Protein AF-A0A941FQX6-F1 (afdb_monomer)

pLDDT: mean 87.79, std 8.56, range [60.59, 97.75]

Mean predicted aligned error: 6.41 Å

Structure (mmCIF, N/CA/C/O backbone):
data_AF-A0A941FQX6-F1
#
_entry.id   AF-A0A941FQX6-F1
#
loop_
_atom_site.group_PDB
_atom_site.id
_atom_site.type_symbol
_atom_site.label_atom_id
_atom_site.label_alt_id
_atom_site.label_comp_id
_atom_site.label_asym_id
_atom_site.label_entity_id
_atom_site.label_seq_id
_atom_site.pdbx_PDB_ins_code
_atom_site.Cartn_x
_atom_site.Cartn_y
_atom_site.Cartn_z
_atom_site.occupancy
_atom_site.B_iso_or_equiv
_atom_site.auth_seq_id
_atom_site.auth_comp_id
_atom_site.auth_asym_id
_atom_site.auth_atom_id
_atom_site.pdbx_PDB_model_num
ATOM 1 N N . MET A 1 1 ? -2.080 2.342 8.628 1.00 86.56 1 MET A N 1
ATOM 2 C CA . MET A 1 1 ? -1.998 0.952 8.134 1.00 86.56 1 MET A CA 1
ATOM 3 C C . MET A 1 1 ? -0.653 0.762 7.455 1.00 86.56 1 MET A C 1
ATOM 5 O O . MET A 1 1 ? -0.307 1.588 6.624 1.00 86.56 1 MET A O 1
ATOM 9 N N . LYS A 1 2 ? 0.102 -0.282 7.819 1.00 92.75 2 LYS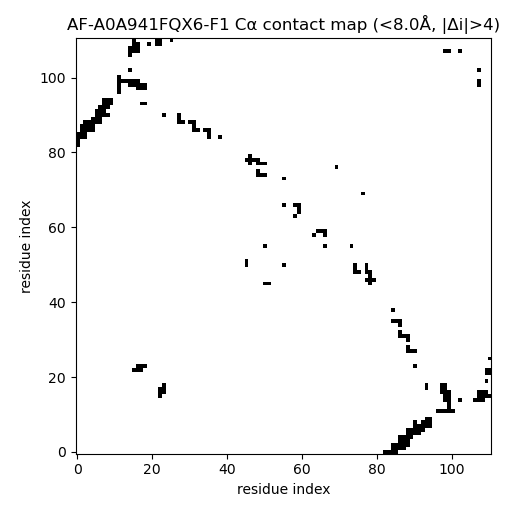 A N 1
ATOM 10 C CA . LYS A 1 2 ? 1.387 -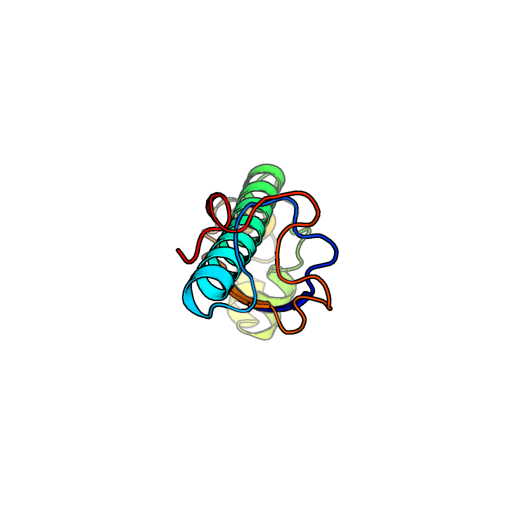0.613 7.181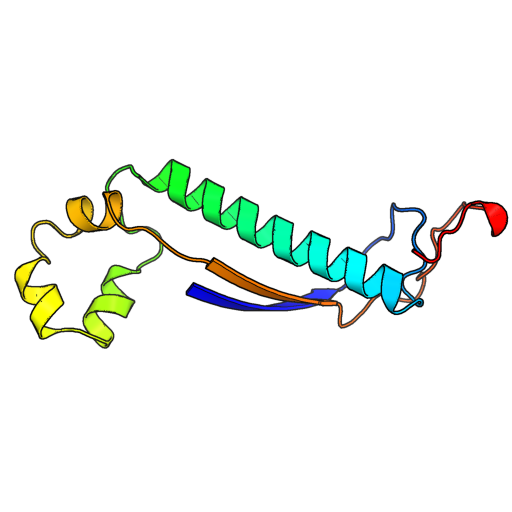 1.00 92.75 2 LYS A CA 1
ATOM 11 C C . LYS A 1 2 ? 1.233 -1.851 6.311 1.00 92.75 2 LYS A C 1
ATOM 13 O O . LYS A 1 2 ? 0.709 -2.853 6.794 1.00 92.75 2 LYS A O 1
ATOM 18 N N . ILE A 1 3 ? 1.698 -1.783 5.070 1.00 94.75 3 ILE A N 1
ATOM 19 C CA . ILE A 1 3 ? 1.615 -2.873 4.096 1.00 94.75 3 ILE A CA 1
ATOM 20 C C . ILE A 1 3 ? 3.015 -3.140 3.561 1.00 94.75 3 ILE A C 1
ATOM 22 O O . ILE A 1 3 ? 3.653 -2.241 3.030 1.00 94.75 3 ILE A O 1
ATOM 26 N N . ASN A 1 4 ? 3.467 -4.386 3.675 1.00 97.25 4 ASN A N 1
ATOM 27 C CA . ASN A 1 4 ? 4.678 -4.868 3.021 1.00 97.25 4 ASN A CA 1
ATOM 28 C C . ASN A 1 4 ? 4.267 -5.932 2.011 1.00 97.25 4 ASN A C 1
ATOM 30 O O . ASN A 1 4 ? 3.620 -6.910 2.390 1.00 97.25 4 ASN A O 1
ATOM 34 N N . THR A 1 5 ? 4.616 -5.737 0.744 1.00 96.75 5 THR A N 1
ATOM 35 C CA . THR A 1 5 ? 4.232 -6.660 -0.324 1.00 96.75 5 THR A CA 1
ATOM 36 C C . THR A 1 5 ? 5.381 -6.928 -1.280 1.00 96.75 5 THR A C 1
ATOM 38 O O . THR A 1 5 ? 6.183 -6.047 -1.592 1.00 96.75 5 THR A O 1
ATOM 41 N N . ASP A 1 6 ? 5.418 -8.159 -1.770 1.00 96.50 6 ASP A N 1
ATOM 42 C CA . ASP A 1 6 ? 6.353 -8.625 -2.777 1.00 96.50 6 ASP A CA 1
ATOM 43 C C . ASP A 1 6 ? 5.563 -8.990 -4.041 1.00 96.50 6 ASP A C 1
ATOM 45 O O . ASP A 1 6 ? 4.514 -9.631 -3.978 1.00 96.50 6 ASP A O 1
ATOM 49 N N . GLY A 1 7 ? 6.071 -8.585 -5.202 1.00 93.12 7 GLY A N 1
ATOM 50 C CA . GLY A 1 7 ? 5.441 -8.801 -6.499 1.00 93.12 7 GLY A CA 1
ATOM 51 C C . GLY A 1 7 ? 6.408 -9.318 -7.559 1.00 93.12 7 GLY A C 1
ATOM 52 O O . GLY A 1 7 ? 7.628 -9.394 -7.367 1.00 93.12 7 GLY A O 1
ATOM 53 N N . ALA A 1 8 ? 5.836 -9.664 -8.709 1.00 93.19 8 ALA A N 1
ATOM 54 C CA . ALA A 1 8 ? 6.564 -10.071 -9.898 1.00 93.19 8 ALA A CA 1
ATOM 55 C C . ALA A 1 8 ? 6.046 -9.315 -11.124 1.00 93.19 8 ALA A C 1
ATOM 57 O O . ALA A 1 8 ? 4.849 -9.058 -11.245 1.00 93.19 8 ALA A O 1
ATOM 58 N N . VAL A 1 9 ? 6.944 -8.994 -12.050 1.00 91.81 9 VAL A N 1
ATOM 59 C CA . VAL A 1 9 ? 6.576 -8.457 -13.360 1.00 91.81 9 VAL A CA 1
ATOM 60 C C . VAL A 1 9 ? 6.266 -9.618 -14.288 1.00 91.81 9 VAL A C 1
ATOM 62 O O . VAL A 1 9 ? 7.106 -10.484 -14.518 1.00 91.81 9 VAL A O 1
ATOM 65 N N . ILE A 1 10 ? 5.047 -9.619 -14.820 1.00 89.00 10 ILE A N 1
ATOM 66 C CA . ILE A 1 10 ? 4.604 -10.598 -15.817 1.00 89.00 10 ILE A CA 1
ATOM 67 C C . ILE A 1 10 ? 4.970 -10.127 -17.227 1.00 89.00 10 ILE A C 1
ATOM 69 O O . ILE A 1 10 ? 5.458 -10.909 -18.038 1.00 89.00 10 ILE A O 1
ATOM 73 N N . GLN A 1 11 ? 4.778 -8.836 -17.508 1.00 87.06 11 GLN A N 1
ATOM 74 C CA . GLN A 1 11 ? 5.080 -8.234 -18.801 1.00 87.06 11 GLN A CA 1
ATOM 75 C C . GLN A 1 11 ? 5.621 -6.816 -18.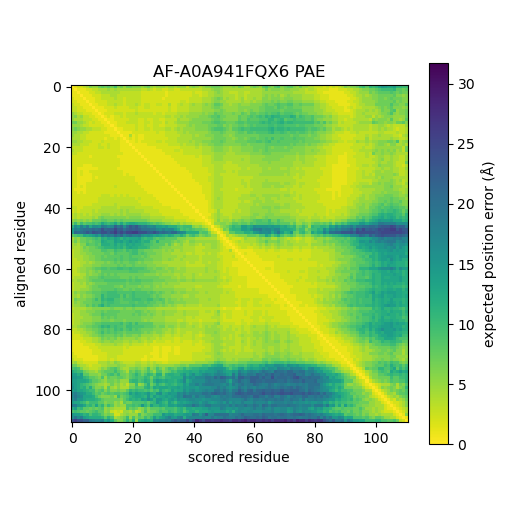620 1.00 87.06 11 GLN A C 1
ATOM 77 O O . GLN A 1 11 ? 5.033 -5.999 -17.913 1.00 87.06 11 GLN A O 1
ATOM 82 N N . ASN A 1 12 ? 6.722 -6.509 -19.305 1.00 87.62 12 ASN A N 1
ATOM 83 C CA . ASN A 1 12 ? 7.242 -5.152 -19.404 1.00 87.62 12 ASN A CA 1
ATOM 84 C C . ASN A 1 12 ? 6.712 -4.482 -20.680 1.00 87.62 12 ASN A C 1
ATOM 86 O O . ASN A 1 12 ? 7.265 -4.668 -21.761 1.00 87.62 12 ASN A O 1
ATOM 90 N N . GLY A 1 13 ? 5.627 -3.716 -20.545 1.00 86.69 13 GLY A N 1
ATOM 91 C CA . GLY A 1 13 ? 5.072 -2.880 -21.620 1.00 86.69 13 GLY A CA 1
ATOM 92 C C . GLY A 1 13 ? 5.667 -1.467 -21.684 1.00 86.69 13 GLY A C 1
ATOM 93 O O . GLY A 1 13 ? 5.160 -0.616 -22.409 1.00 86.69 13 GLY A O 1
ATOM 94 N N . THR A 1 14 ? 6.696 -1.183 -20.887 1.00 88.50 14 THR A N 1
ATOM 95 C CA . THR A 1 14 ? 7.366 0.125 -20.851 1.00 88.50 14 THR A CA 1
ATOM 96 C C . THR A 1 14 ? 8.632 0.099 -21.704 1.00 88.50 14 THR A C 1
ATOM 98 O O . THR A 1 14 ? 8.968 -0.928 -22.276 1.00 88.50 14 THR A O 1
ATOM 101 N N . ASN A 1 15 ? 9.377 1.206 -21.758 1.00 89.38 15 ASN A N 1
ATOM 102 C CA . ASN A 1 15 ? 10.740 1.218 -22.297 1.00 89.38 15 ASN A CA 1
ATOM 103 C C . ASN A 1 15 ? 11.836 1.112 -21.223 1.00 89.38 15 ASN A C 1
ATOM 105 O O . ASN A 1 15 ? 13.000 1.384 -21.508 1.00 89.38 15 ASN A O 1
ATOM 109 N N . LEU A 1 16 ? 11.480 0.756 -19.987 1.00 89.88 16 LEU A N 1
ATOM 110 C CA . LEU A 1 16 ? 12.432 0.637 -18.888 1.00 89.88 16 LEU A CA 1
ATOM 111 C C . LEU A 1 16 ? 13.197 -0.683 -18.956 1.00 89.88 16 LEU A C 1
ATOM 113 O O . LEU A 1 16 ? 12.634 -1.729 -19.278 1.00 89.88 16 LEU A O 1
ATOM 117 N N . ASN A 1 17 ? 14.468 -0.641 -18.577 1.00 90.44 17 ASN A N 1
ATOM 118 C CA . ASN A 1 17 ? 15.270 -1.831 -18.328 1.00 90.44 17 ASN A CA 1
ATOM 119 C C . ASN A 1 17 ? 15.157 -2.244 -16.853 1.00 90.44 17 ASN A C 1
ATOM 121 O O . ASN A 1 17 ? 15.785 -1.647 -15.980 1.00 90.44 17 ASN A O 1
ATOM 125 N N . LEU A 1 18 ? 14.389 -3.291 -16.554 1.00 90.62 18 LEU A N 1
ATOM 126 C CA . LEU A 1 18 ? 14.143 -3.730 -15.171 1.00 90.62 18 LEU A CA 1
ATOM 127 C C . LEU A 1 18 ? 15.325 -4.477 -14.531 1.00 90.62 18 LEU A C 1
ATOM 129 O O . LEU A 1 18 ? 15.276 -4.815 -13.349 1.00 90.62 18 LEU A O 1
ATOM 133 N N . SER A 1 19 ? 16.403 -4.726 -15.279 1.00 89.06 19 SER A N 1
ATOM 134 C CA . SER A 1 19 ? 17.684 -5.150 -14.701 1.00 89.06 19 SER A CA 1
ATOM 135 C C . SER A 1 19 ? 18.485 -3.976 -14.130 1.00 89.06 19 SER A C 1
ATOM 137 O O . SER A 1 19 ? 19.412 -4.201 -13.354 1.00 89.06 19 SER A O 1
ATOM 139 N N . ASN A 1 20 ? 18.142 -2.732 -14.481 1.00 91.25 20 ASN A N 1
ATOM 140 C CA . ASN A 1 20 ? 18.759 -1.548 -13.901 1.00 91.25 20 ASN A CA 1
ATOM 141 C C . ASN A 1 20 ? 18.126 -1.228 -12.529 1.00 91.25 20 ASN A C 1
ATOM 143 O O . ASN A 1 20 ? 16.908 -1.045 -12.456 1.00 91.25 20 ASN A O 1
ATOM 147 N N . PRO A 1 21 ? 18.914 -1.081 -11.445 1.00 91.94 21 PRO A N 1
ATOM 148 C CA . PRO A 1 21 ? 18.373 -0.812 -10.111 1.00 91.94 21 PRO A CA 1
ATOM 149 C C . PRO A 1 21 ? 17.537 0.470 -9.996 1.00 91.94 21 PRO A C 1
ATOM 151 O O . PRO A 1 21 ? 16.580 0.508 -9.222 1.00 91.94 21 PRO A O 1
ATOM 154 N N . LYS A 1 22 ? 17.867 1.531 -10.747 1.00 93.81 22 LYS A N 1
ATOM 155 C CA . LYS A 1 22 ? 17.105 2.791 -10.708 1.00 93.81 22 LYS A CA 1
ATOM 156 C C . LYS A 1 22 ? 15.730 2.617 -11.344 1.00 93.81 22 LYS A C 1
ATOM 158 O O . LYS A 1 22 ? 14.725 3.012 -10.751 1.00 93.81 22 LYS A O 1
ATOM 163 N N . SER A 1 23 ? 15.688 1.936 -12.485 1.00 93.19 23 SER A N 1
ATOM 164 C CA . SER A 1 23 ? 14.453 1.693 -13.224 1.00 93.19 23 SER A CA 1
ATOM 165 C C . SER A 1 23 ? 13.559 0.682 -12.509 1.00 93.19 23 SER A C 1
ATOM 167 O O . SER A 1 23 ? 12.346 0.881 -12.448 1.00 93.19 23 SER A O 1
ATOM 169 N N . LEU A 1 24 ? 14.148 -0.333 -11.867 1.00 93.44 24 LEU A N 1
ATOM 170 C CA . LEU A 1 24 ? 13.427 -1.234 -10.967 1.00 93.44 24 LEU A CA 1
ATOM 171 C C . LEU A 1 24 ? 12.802 -0.464 -9.796 1.00 93.44 24 LEU A C 1
ATOM 173 O O . LEU A 1 24 ? 11.611 -0.606 -9.537 1.00 93.44 24 LEU A O 1
ATOM 177 N N . LYS A 1 25 ? 13.562 0.428 -9.149 1.00 95.12 25 LYS A N 1
ATOM 178 C CA . LYS A 1 25 ? 13.053 1.260 -8.049 1.00 95.12 25 LYS A CA 1
ATOM 179 C C . LYS A 1 25 ? 11.946 2.219 -8.498 1.00 95.12 25 LYS A C 1
ATOM 181 O O . LYS A 1 25 ? 11.038 2.522 -7.728 1.00 95.12 25 LYS A O 1
ATOM 186 N N . ALA A 1 26 ? 12.003 2.715 -9.733 1.00 95.06 26 ALA A N 1
ATOM 187 C CA . ALA A 1 26 ? 10.920 3.507 -10.309 1.00 95.06 26 ALA A CA 1
ATOM 188 C C . ALA A 1 26 ? 9.639 2.671 -10.484 1.00 95.06 26 ALA A C 1
ATOM 190 O O . ALA A 1 26 ? 8.558 3.151 -10.144 1.00 95.06 26 ALA A O 1
ATOM 191 N N . ALA A 1 27 ? 9.762 1.421 -10.942 1.00 94.75 27 ALA A N 1
ATOM 192 C CA . ALA A 1 27 ? 8.640 0.488 -11.037 1.00 94.75 27 ALA A CA 1
ATOM 193 C C . ALA A 1 27 ? 8.072 0.118 -9.653 1.00 94.75 27 ALA A C 1
ATOM 195 O O . ALA A 1 27 ? 6.859 0.146 -9.474 1.00 94.75 27 ALA A O 1
ATOM 196 N N . GLU A 1 28 ? 8.921 -0.133 -8.652 1.00 96.94 28 GLU A N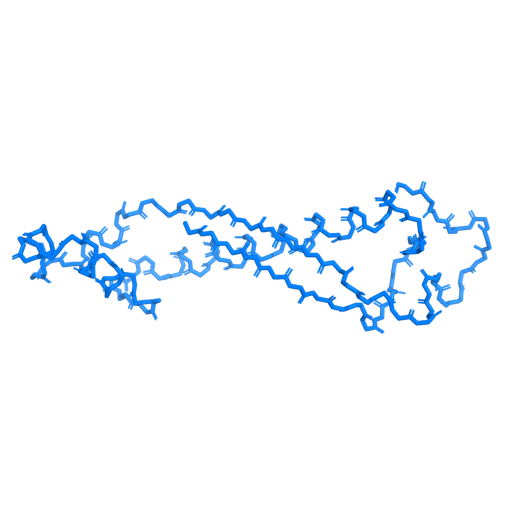 1
ATOM 197 C CA . GLU A 1 28 ? 8.497 -0.379 -7.263 1.00 96.94 28 GLU A CA 1
ATOM 198 C C . GLU A 1 28 ? 7.724 0.808 -6.674 1.00 96.94 28 GLU A C 1
ATOM 200 O O . GLU A 1 28 ? 6.673 0.620 -6.068 1.00 96.94 28 GLU A O 1
ATOM 205 N N . ARG A 1 29 ? 8.179 2.046 -6.913 1.00 96.94 29 ARG A N 1
ATOM 206 C CA . ARG A 1 29 ? 7.447 3.257 -6.498 1.00 96.94 29 ARG A CA 1
ATOM 207 C C . ARG A 1 29 ? 6.098 3.393 -7.198 1.00 96.94 29 ARG A C 1
ATOM 209 O O . ARG A 1 29 ? 5.136 3.830 -6.575 1.00 96.94 29 ARG A O 1
ATOM 216 N N . ALA A 1 30 ? 6.027 3.062 -8.488 1.00 96.06 30 ALA A N 1
ATOM 217 C CA . ALA A 1 30 ? 4.765 3.073 -9.219 1.00 96.06 30 ALA A CA 1
ATOM 218 C C . ALA A 1 30 ? 3.798 2.021 -8.656 1.00 96.06 30 ALA A C 1
ATOM 220 O O . ALA A 1 30 ? 2.631 2.330 -8.441 1.00 96.06 30 ALA A O 1
ATOM 221 N N . TYR A 1 31 ? 4.304 0.826 -8.340 1.00 96.56 31 TYR A N 1
ATOM 222 C CA . TYR A 1 31 ? 3.535 -0.241 -7.704 1.00 96.56 31 TYR A CA 1
ATOM 223 C C . TYR A 1 31 ? 3.033 0.161 -6.308 1.00 96.56 31 TYR A C 1
ATOM 225 O O . TYR A 1 31 ? 1.851 0.012 -6.011 1.00 96.56 31 TYR A O 1
ATOM 233 N N . GLN A 1 32 ? 3.899 0.759 -5.485 1.00 97.75 32 GLN A N 1
ATOM 234 C CA . GLN A 1 32 ? 3.530 1.316 -4.183 1.00 97.75 32 GLN A CA 1
ATOM 235 C C . GLN A 1 32 ? 2.387 2.332 -4.313 1.00 97.75 32 GLN A C 1
ATOM 237 O O . GLN A 1 32 ? 1.363 2.216 -3.639 1.00 97.75 32 GLN A O 1
ATOM 242 N N . LYS A 1 33 ? 2.549 3.308 -5.212 1.00 97.00 33 LYS A N 1
ATOM 243 C CA . LYS A 1 33 ? 1.572 4.379 -5.419 1.00 97.00 33 LYS A CA 1
ATOM 244 C C . LYS A 1 33 ? 0.231 3.853 -5.929 1.00 97.00 33 LYS A C 1
ATOM 246 O O . LYS A 1 33 ? -0.808 4.401 -5.571 1.00 97.00 33 LYS A O 1
ATOM 251 N N . ASP A 1 34 ? 0.241 2.814 -6.759 1.00 96.69 34 ASP A N 1
ATOM 252 C CA . ASP A 1 34 ? -0.988 2.188 -7.245 1.00 96.69 34 ASP A CA 1
ATOM 253 C C . ASP A 1 34 ? -1.794 1.563 -6.096 1.00 96.69 34 ASP A C 1
ATOM 255 O O . ASP A 1 34 ? -2.979 1.858 -5.949 1.00 96.69 34 ASP A O 1
ATOM 259 N N . ILE A 1 35 ? -1.138 0.814 -5.203 1.00 96.44 35 ILE A N 1
ATOM 260 C CA . ILE A 1 35 ? -1.780 0.258 -4.000 1.00 96.44 35 ILE A CA 1
ATOM 261 C C . ILE A 1 35 ? -2.314 1.377 -3.096 1.00 96.44 35 ILE A C 1
ATOM 263 O O . ILE A 1 35 ? -3.453 1.306 -2.632 1.00 96.44 35 ILE A O 1
ATOM 267 N N . GLU A 1 36 ? -1.519 2.425 -2.851 1.00 94.94 36 GLU A N 1
ATOM 268 C CA . GLU A 1 36 ? -1.955 3.579 -2.053 1.00 94.94 36 GLU A CA 1
ATOM 269 C C . GLU A 1 36 ? -3.215 4.227 -2.642 1.00 94.94 36 GLU A C 1
ATOM 271 O O . GLU A 1 36 ? -4.159 4.523 -1.908 1.00 94.94 36 GLU A O 1
ATOM 276 N N . ASN A 1 37 ? -3.263 4.419 -3.963 1.00 94.31 37 ASN A N 1
ATOM 277 C CA . ASN A 1 37 ? -4.417 5.000 -4.645 1.00 94.31 37 ASN A CA 1
ATOM 278 C C . ASN A 1 37 ? -5.652 4.097 -4.563 1.00 94.31 37 ASN A C 1
ATOM 280 O O . ASN A 1 37 ? -6.745 4.599 -4.301 1.00 94.31 37 ASN A O 1
ATOM 284 N N . GLN A 1 38 ? -5.492 2.784 -4.751 1.00 92.62 38 GLN A N 1
ATOM 285 C CA . GLN A 1 38 ? -6.591 1.824 -4.630 1.00 92.62 38 GLN A CA 1
ATOM 286 C C . GLN A 1 38 ? -7.187 1.835 -3.219 1.00 92.62 38 GLN A C 1
ATOM 288 O O . GLN A 1 38 ? -8.407 1.874 -3.066 1.00 92.62 38 GLN A O 1
ATOM 293 N N . LEU A 1 39 ? -6.342 1.873 -2.184 1.00 90.75 39 LEU A N 1
ATOM 294 C CA . LEU A 1 39 ? -6.799 1.957 -0.797 1.00 90.75 39 LEU A CA 1
ATOM 295 C C . LEU A 1 39 ? -7.493 3.285 -0.510 1.00 90.75 39 LEU A C 1
ATOM 297 O O . LEU A 1 39 ? -8.582 3.285 0.058 1.00 90.75 39 LEU A O 1
ATOM 301 N N . ARG A 1 40 ? -6.925 4.413 -0.954 1.00 88.00 40 ARG A N 1
ATOM 302 C CA . ARG A 1 40 ? -7.581 5.727 -0.835 1.00 88.00 40 ARG A CA 1
ATOM 303 C C . ARG A 1 40 ? -8.949 5.742 -1.514 1.00 88.00 40 ARG A C 1
ATOM 305 O O . ARG A 1 40 ? -9.893 6.303 -0.965 1.00 88.00 40 ARG A O 1
ATOM 312 N N . TRP A 1 41 ? -9.070 5.112 -2.680 1.00 88.00 41 TRP A N 1
ATOM 313 C CA . TRP A 1 41 ? -10.335 5.004 -3.401 1.00 88.00 41 TRP A CA 1
ATOM 314 C C . TRP A 1 41 ? -11.350 4.119 -2.666 1.00 88.00 41 TRP A C 1
ATOM 316 O O . TRP A 1 41 ? -12.502 4.524 -2.517 1.00 88.00 41 TRP A O 1
ATOM 326 N N . LEU A 1 42 ? -10.920 2.971 -2.129 1.00 86.88 42 LEU A N 1
ATOM 327 C CA . LEU A 1 42 ? -11.752 2.113 -1.274 1.00 86.88 42 LEU A CA 1
ATOM 328 C C . LEU A 1 42 ? -12.283 2.884 -0.058 1.00 86.88 42 LEU A C 1
ATOM 330 O O . LEU A 1 42 ? -13.485 2.860 0.195 1.00 86.88 42 LEU A O 1
ATOM 334 N N . PHE A 1 43 ? -11.424 3.621 0.652 1.00 83.50 43 PHE A N 1
ATOM 335 C CA . PHE A 1 43 ? -11.851 4.449 1.786 1.00 83.50 43 PHE A CA 1
ATOM 336 C C . PHE A 1 43 ? -12.828 5.554 1.368 1.00 83.50 43 PHE A C 1
ATOM 338 O O . PHE A 1 43 ? -13.814 5.784 2.060 1.00 83.50 43 PHE A O 1
ATOM 345 N N . CYS A 1 44 ? -12.618 6.177 0.205 1.00 82.31 44 CYS A N 1
ATOM 346 C CA . CYS A 1 44 ? -13.536 7.184 -0.325 1.00 82.31 44 CYS A CA 1
ATOM 347 C C . CYS A 1 44 ? -14.946 6.616 -0.580 1.00 82.31 44 CYS A C 1
ATOM 349 O O . CYS A 1 44 ? -15.938 7.271 -0.264 1.00 82.31 44 CYS A O 1
ATOM 351 N N . ILE A 1 45 ? -15.040 5.391 -1.109 1.00 81.50 45 ILE A N 1
ATOM 352 C CA . ILE A 1 45 ? -16.319 4.707 -1.373 1.00 81.50 45 ILE A CA 1
ATOM 353 C C . ILE A 1 45 ? -17.009 4.272 -0.085 1.00 81.50 45 ILE A C 1
ATOM 355 O O . ILE A 1 45 ? -18.231 4.395 0.042 1.00 81.50 45 ILE A O 1
ATOM 359 N N . PHE A 1 46 ? -16.239 3.738 0.859 1.00 73.50 46 PHE A N 1
ATOM 360 C CA . PHE A 1 46 ? -16.770 3.159 2.089 1.00 73.50 46 PHE A CA 1
ATOM 361 C C . PHE A 1 46 ? -17.006 4.172 3.211 1.00 73.50 46 PHE A C 1
ATOM 363 O O . PHE A 1 46 ? -17.408 3.765 4.298 1.00 73.50 46 PHE A O 1
ATOM 370 N N . HIS A 1 47 ? -16.906 5.479 2.938 1.00 65.81 47 HIS A N 1
ATOM 371 C CA . HIS A 1 47 ? -17.442 6.523 3.827 1.00 65.81 47 HIS A CA 1
ATOM 372 C C . HIS A 1 47 ? -18.911 6.282 4.232 1.00 65.81 47 HIS A C 1
ATOM 374 O O . HIS A 1 47 ? -19.385 6.820 5.230 1.00 65.81 47 HIS A O 1
ATOM 380 N N . ASN A 1 48 ? -19.638 5.436 3.498 1.00 63.34 48 ASN A N 1
ATOM 381 C CA . ASN A 1 48 ? -20.979 4.980 3.834 1.00 63.34 48 ASN A CA 1
ATOM 382 C C . ASN A 1 48 ? -20.966 3.901 4.938 1.00 63.34 48 ASN A C 1
ATOM 384 O O . ASN A 1 48 ? -21.305 2.749 4.681 1.00 63.34 48 ASN A O 1
ATOM 388 N N . LYS A 1 49 ? -20.588 4.305 6.161 1.00 66.62 49 LYS A N 1
ATOM 389 C CA . LYS A 1 49 ? -20.964 3.721 7.470 1.00 66.62 49 LYS A CA 1
ATOM 390 C C . LYS A 1 49 ? -20.829 2.202 7.669 1.00 66.62 49 LYS A C 1
ATOM 392 O O . LYS A 1 49 ? -21.456 1.666 8.570 1.00 66.62 49 LYS A O 1
ATOM 397 N N . ALA A 1 50 ? -20.058 1.484 6.864 1.00 74.56 50 ALA A N 1
ATOM 398 C CA . ALA A 1 50 ? -19.867 0.052 7.055 1.00 74.56 50 ALA A CA 1
ATOM 399 C C . ALA A 1 50 ? -18.375 -0.259 7.110 1.00 74.56 50 ALA A C 1
ATOM 401 O O . ALA A 1 50 ? -17.647 -0.041 6.139 1.00 74.56 50 ALA A O 1
ATOM 402 N N . ASP A 1 51 ? -17.930 -0.806 8.240 1.00 80.69 51 ASP A N 1
ATOM 403 C CA . ASP A 1 51 ? -16.556 -1.263 8.451 1.00 80.69 51 ASP A CA 1
ATOM 404 C C . ASP A 1 51 ? -16.263 -2.557 7.666 1.00 80.69 51 ASP A C 1
ATOM 406 O O . ASP A 1 51 ? -16.109 -3.651 8.212 1.00 80.69 51 ASP A O 1
ATOM 410 N N . ILE A 1 52 ? -16.209 -2.430 6.341 1.00 80.81 52 ILE A N 1
ATOM 411 C CA . ILE A 1 52 ? -16.019 -3.543 5.397 1.00 80.81 52 ILE A CA 1
ATOM 412 C C . ILE A 1 52 ? -14.598 -4.115 5.483 1.00 80.81 52 ILE A C 1
ATOM 414 O O . ILE A 1 52 ? -14.374 -5.285 5.176 1.00 80.81 52 ILE A O 1
ATOM 418 N N . LEU A 1 53 ? -13.635 -3.306 5.931 1.00 81.19 53 LEU A N 1
ATOM 419 C CA . LEU A 1 53 ? -12.241 -3.718 6.093 1.00 81.19 53 LEU A CA 1
ATOM 420 C C . LEU A 1 53 ? -11.968 -4.385 7.451 1.00 81.19 53 LEU A C 1
ATOM 422 O O . LEU A 1 53 ? -10.910 -4.990 7.626 1.00 81.19 53 LEU A O 1
ATOM 426 N N . GLY A 1 54 ? -12.898 -4.295 8.405 1.00 86.31 54 GLY A N 1
ATOM 427 C CA . GLY A 1 54 ? -12.769 -4.886 9.737 1.00 86.31 54 GLY A CA 1
ATOM 428 C C . GLY A 1 54 ? -11.800 -4.145 10.665 1.00 86.31 54 GLY A C 1
ATOM 429 O O . GLY A 1 54 ? -11.217 -4.768 11.560 1.00 86.31 54 GLY A O 1
ATOM 430 N N . LEU A 1 55 ? -11.619 -2.832 10.485 1.00 88.12 55 LEU A N 1
ATOM 431 C CA . LEU A 1 55 ? -10.737 -2.005 11.320 1.00 88.12 55 LEU A CA 1
ATOM 432 C C . LEU A 1 55 ? -11.176 -1.982 12.790 1.00 88.12 55 LEU A C 1
ATOM 434 O O . LEU A 1 55 ? -10.330 -1.916 13.684 1.00 88.12 55 LEU A O 1
ATOM 438 N N . GLY A 1 56 ? -12.473 -2.101 13.064 1.00 90.38 56 GLY A N 1
ATOM 439 C CA . GLY A 1 56 ? -13.037 -2.174 14.409 1.00 90.38 56 GLY A CA 1
ATOM 440 C C . GLY A 1 56 ? -12.557 -3.393 15.176 1.00 90.38 56 GLY A C 1
ATOM 441 O O . GLY A 1 56 ? -12.274 -3.299 16.369 1.00 90.38 56 GLY A O 1
ATOM 442 N N . LYS A 1 57 ? -12.334 -4.522 14.494 1.00 91.38 57 LYS A N 1
ATOM 443 C CA . LYS A 1 57 ? -11.757 -5.718 15.120 1.00 91.38 57 LYS A CA 1
ATOM 444 C C . LYS A 1 57 ? -10.308 -5.485 15.548 1.00 91.38 57 LYS A C 1
ATOM 446 O O . LYS A 1 57 ? -9.916 -5.884 16.648 1.00 91.38 57 LYS A O 1
ATOM 451 N N . ASP A 1 58 ? -9.518 -4.833 14.701 1.00 90.31 58 ASP A N 1
ATOM 452 C CA . ASP A 1 58 ? -8.132 -4.486 15.018 1.00 90.31 58 ASP A CA 1
ATOM 453 C C . ASP A 1 58 ? -8.052 -3.437 16.134 1.00 90.31 58 ASP A C 1
ATOM 455 O O . ASP A 1 58 ? -7.219 -3.561 17.041 1.00 90.31 58 ASP A O 1
ATOM 459 N N . PHE A 1 59 ? -8.950 -2.448 16.115 1.00 91.69 59 PHE A N 1
ATOM 460 C CA . PHE A 1 59 ? -9.062 -1.446 17.168 1.00 91.69 59 PHE A CA 1
ATOM 461 C C . PHE A 1 59 ? -9.478 -2.080 18.497 1.00 91.69 59 PHE A C 1
ATOM 463 O O . PHE A 1 59 ? -8.810 -1.848 19.501 1.00 91.69 59 PHE A O 1
ATOM 470 N N . TYR A 1 60 ? -10.494 -2.948 18.514 1.00 94.44 60 TYR A N 1
ATOM 471 C CA . TYR A 1 60 ? -10.912 -3.690 19.707 1.00 94.44 60 TYR A CA 1
ATOM 472 C C . TYR A 1 60 ? -9.775 -4.537 20.287 1.00 94.44 60 TYR A C 1
ATOM 474 O O . TYR A 1 60 ? -9.538 -4.504 21.494 1.00 94.44 60 TYR A O 1
ATOM 482 N N . ARG A 1 61 ? -9.017 -5.247 19.438 1.00 94.69 61 ARG A N 1
ATOM 483 C CA . ARG A 1 61 ? -7.878 -6.069 19.885 1.00 94.69 61 ARG A CA 1
ATOM 484 C C . ARG A 1 61 ? -6.824 -5.241 20.622 1.00 94.69 61 ARG A C 1
ATOM 486 O O . ARG A 1 61 ? -6.201 -5.746 21.553 1.00 94.69 61 ARG A O 1
ATOM 493 N N . LYS A 1 62 ? -6.605 -3.991 20.204 1.00 94.44 62 LYS A N 1
ATOM 494 C CA . LYS A 1 62 ? -5.586 -3.104 20.784 1.00 94.44 62 LYS A CA 1
ATOM 495 C C . LYS A 1 62 ? -6.121 -2.226 21.923 1.00 94.44 62 LYS A C 1
ATOM 497 O O . LYS A 1 62 ? -5.383 -1.931 22.860 1.00 94.44 62 LYS A O 1
ATOM 502 N N . TYR A 1 63 ? -7.389 -1.828 21.855 1.00 94.75 63 TYR A N 1
ATOM 503 C CA . TYR A 1 63 ? -8.029 -0.839 22.724 1.00 94.75 63 TYR A CA 1
ATOM 504 C C . TYR A 1 63 ? -9.444 -1.278 23.155 1.00 94.75 63 TYR A C 1
ATOM 506 O O . TYR A 1 63 ? -10.422 -0.568 22.904 1.00 94.75 63 TYR A O 1
ATOM 514 N N . PRO A 1 64 ? -9.594 -2.428 23.838 1.00 96.56 64 PRO A N 1
ATOM 515 C CA . PRO A 1 64 ? -10.914 -3.002 24.114 1.00 96.56 64 PRO A CA 1
ATOM 516 C C . PRO A 1 64 ? -11.784 -2.093 24.996 1.00 96.56 64 PRO A C 1
ATOM 518 O O . PRO A 1 64 ? -12.983 -1.959 24.772 1.00 96.56 64 PRO A O 1
ATOM 521 N N . LYS A 1 65 ? -11.183 -1.396 25.973 1.00 97.31 65 LYS A N 1
ATOM 522 C CA . LYS A 1 65 ? -11.910 -0.473 26.864 1.00 97.31 65 LYS A CA 1
ATOM 523 C C . LYS A 1 65 ? -12.430 0.765 26.135 1.00 97.31 65 LYS A C 1
ATOM 525 O O . LYS A 1 65 ? -13.470 1.291 26.512 1.00 97.31 65 LYS A O 1
ATOM 530 N N . GLN A 1 66 ? -11.681 1.266 25.157 1.00 95.25 66 GLN A N 1
ATOM 531 C CA . GLN A 1 66 ? -12.058 2.420 24.348 1.00 95.25 66 GLN A CA 1
ATOM 532 C C . GLN A 1 66 ? -13.137 2.020 23.349 1.00 95.25 66 GLN A C 1
ATOM 534 O O . GLN A 1 66 ? -14.123 2.736 23.228 1.00 95.25 66 GLN A O 1
ATOM 539 N N . PHE A 1 67 ? -12.987 0.855 22.712 1.00 94.56 67 PHE A N 1
ATOM 540 C CA . PHE A 1 67 ? -13.976 0.325 21.780 1.00 94.56 67 PHE A CA 1
ATOM 541 C C . PHE A 1 67 ? -15.346 0.154 22.445 1.00 94.56 67 PHE A C 1
ATOM 543 O O . PHE A 1 67 ? -16.328 0.647 21.915 1.00 94.56 67 PHE A O 1
ATOM 550 N N . ASN A 1 68 ? -15.413 -0.397 23.664 1.00 95.56 68 ASN A N 1
ATOM 551 C CA . ASN A 1 68 ? -16.678 -0.538 24.407 1.00 95.56 68 ASN A CA 1
ATOM 552 C C . ASN A 1 68 ? -17.398 0.793 24.713 1.00 95.56 68 ASN A C 1
ATOM 554 O O . ASN A 1 68 ? -18.544 0.777 25.147 1.00 95.56 68 ASN A O 1
ATOM 558 N N . LYS A 1 69 ? -16.729 1.947 24.575 1.00 95.81 69 LYS A N 1
ATOM 559 C CA . LYS A 1 69 ? -17.374 3.263 24.734 1.00 95.81 69 LYS A CA 1
ATOM 560 C C . LYS A 1 69 ? -18.035 3.748 23.448 1.00 95.81 69 LYS A C 1
ATOM 562 O O . LYS A 1 69 ? -18.886 4.630 23.512 1.00 95.81 69 LYS A O 1
ATOM 567 N N . VAL A 1 70 ? -17.599 3.215 22.311 1.00 92.88 70 VAL A N 1
ATOM 568 C CA . VAL A 1 70 ? -17.947 3.709 20.979 1.00 92.88 70 VAL A CA 1
ATOM 569 C C . VAL A 1 70 ? -18.596 2.661 20.080 1.00 92.88 70 VAL A C 1
ATOM 571 O O . VAL A 1 70 ? -19.079 3.000 19.009 1.00 92.88 70 VAL A O 1
ATOM 574 N N . ASP A 1 71 ? -18.648 1.404 20.517 1.00 91.94 71 ASP A N 1
ATOM 575 C CA . ASP A 1 71 ? -19.178 0.251 19.784 1.00 91.94 71 ASP A CA 1
ATOM 576 C C . ASP A 1 71 ? -20.571 0.494 19.182 1.00 91.94 71 ASP A C 1
ATOM 578 O O . ASP A 1 71 ? -20.817 0.140 18.032 1.00 91.94 71 ASP A O 1
ATOM 582 N N . LYS A 1 72 ? -21.463 1.166 19.919 1.00 93.56 72 LYS A N 1
ATOM 58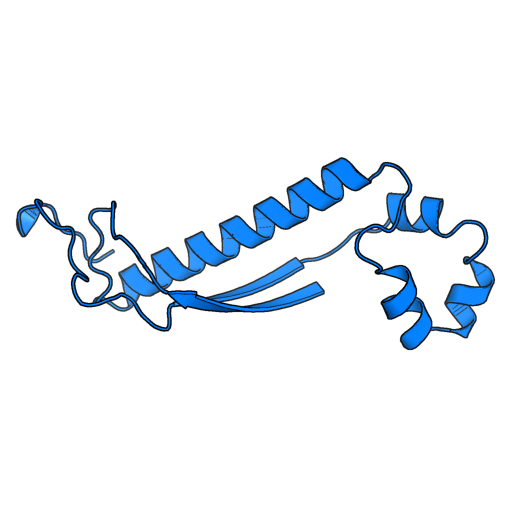3 C CA . LYS A 1 72 ? -22.831 1.489 19.479 1.00 93.56 72 LYS A CA 1
ATOM 584 C C . LYS A 1 72 ? -22.913 2.491 18.326 1.00 93.56 72 LYS A C 1
ATOM 586 O O . LYS A 1 72 ? -23.948 2.547 17.673 1.00 93.56 72 LYS A O 1
ATOM 591 N N . HIS A 1 73 ? -21.882 3.303 18.120 1.00 91.62 73 HIS A N 1
ATOM 592 C CA . HIS A 1 73 ? -21.806 4.312 17.057 1.00 91.62 73 HIS A CA 1
ATOM 593 C C . HIS A 1 73 ? -20.497 4.176 16.267 1.00 91.62 73 HIS A C 1
ATOM 595 O O . HIS A 1 73 ? -19.984 5.149 15.715 1.00 91.62 73 HIS A O 1
ATOM 601 N N . TRP A 1 74 ? -19.953 2.954 16.207 1.00 90.62 74 TRP A N 1
ATOM 602 C CA . TRP A 1 74 ? -18.685 2.666 15.541 1.00 90.62 74 TRP A CA 1
ATOM 603 C C . TRP A 1 74 ? -18.685 3.130 14.085 1.00 90.62 74 TRP A C 1
ATOM 605 O O . TRP A 1 74 ? -17.701 3.697 13.629 1.00 90.62 74 TRP A O 1
ATOM 615 N N . ASP A 1 75 ? -19.808 2.966 13.391 1.00 88.00 75 ASP A N 1
ATOM 616 C CA . ASP A 1 75 ? -19.969 3.360 11.993 1.00 88.00 75 ASP A CA 1
ATOM 617 C C . ASP A 1 75 ? -19.805 4.873 11.760 1.00 88.00 75 ASP A C 1
ATOM 619 O O . ASP A 1 75 ? -19.352 5.290 10.695 1.00 88.00 75 ASP A O 1
ATOM 623 N N . GLU A 1 76 ? -20.158 5.704 12.747 1.00 89.00 76 GLU A N 1
ATOM 624 C CA . GLU A 1 76 ? -19.989 7.163 12.682 1.00 89.00 76 GLU A CA 1
ATOM 625 C C . GLU A 1 76 ? -18.527 7.545 12.891 1.00 89.00 76 GLU A C 1
ATOM 627 O O . GLU A 1 76 ? -17.978 8.328 12.122 1.00 89.00 76 GLU A O 1
ATOM 632 N N . ILE A 1 77 ? -17.869 6.911 13.864 1.00 88.75 77 ILE A N 1
ATOM 633 C CA . ILE A 1 77 ? -16.434 7.105 14.087 1.00 88.75 77 ILE A CA 1
ATOM 634 C C . ILE A 1 77 ? -15.643 6.639 12.872 1.00 88.75 77 ILE A C 1
ATOM 636 O O . ILE A 1 77 ? -14.772 7.360 12.399 1.00 88.75 77 ILE A O 1
ATOM 640 N N . PHE A 1 78 ? -15.960 5.459 12.343 1.00 87.00 78 PHE A N 1
ATOM 641 C CA . PHE A 1 78 ? -15.312 4.907 11.161 1.00 87.00 78 PHE A CA 1
ATOM 642 C C . PHE A 1 78 ? -15.416 5.857 9.961 1.00 87.00 78 PHE A C 1
ATOM 644 O O . PHE A 1 78 ? -14.433 6.027 9.244 1.00 87.00 78 PHE A O 1
ATOM 651 N N . ALA A 1 79 ? -16.567 6.511 9.768 1.00 85.00 79 ALA A N 1
ATOM 652 C CA . ALA A 1 79 ? -16.767 7.468 8.681 1.00 85.00 79 ALA A CA 1
ATOM 653 C C . ALA A 1 79 ? -15.912 8.745 8.816 1.00 85.00 79 ALA A C 1
ATOM 655 O O . ALA A 1 79 ? -15.593 9.363 7.804 1.00 85.00 79 ALA A O 1
ATOM 656 N N . GLU A 1 80 ? -15.528 9.132 10.035 1.00 85.56 80 GLU A N 1
ATOM 657 C CA . GLU A 1 80 ? -14.694 10.313 10.311 1.00 85.56 80 GLU A CA 1
ATOM 658 C C . GLU A 1 80 ? -13.201 9.980 10.486 1.00 85.56 80 GLU A C 1
ATOM 660 O O . GLU A 1 80 ? -12.365 10.878 10.618 1.00 85.56 80 GLU A O 1
ATOM 665 N N . MET A 1 81 ? -12.835 8.696 10.501 1.00 85.12 81 MET A N 1
ATOM 666 C CA . MET A 1 81 ? -11.463 8.262 10.745 1.00 85.12 81 MET A CA 1
ATOM 667 C C . MET A 1 81 ? -10.536 8.580 9.568 1.00 85.12 81 MET A C 1
ATOM 669 O O . MET A 1 81 ? -10.703 8.082 8.456 1.00 85.12 81 MET A O 1
ATOM 673 N N . GLU A 1 82 ? -9.454 9.304 9.851 1.00 84.25 82 GLU A N 1
ATOM 674 C CA . GLU A 1 82 ? -8.341 9.433 8.916 1.00 84.25 82 GLU A CA 1
ATOM 675 C C . GLU A 1 82 ? -7.459 8.177 8.964 1.00 84.25 82 GLU A C 1
ATOM 677 O O . GLU A 1 82 ? -6.871 7.828 9.994 1.00 84.25 82 GLU A O 1
ATOM 682 N N . VAL A 1 83 ? -7.360 7.479 7.832 1.00 82.81 83 VAL A N 1
ATOM 683 C CA . VAL A 1 83 ? -6.502 6.301 7.698 1.00 82.81 83 VAL A CA 1
ATOM 684 C C . VAL A 1 83 ? -5.233 6.669 6.942 1.00 82.81 83 VAL A C 1
ATOM 686 O O . VAL A 1 83 ? -5.216 6.777 5.716 1.00 82.81 83 VAL A O 1
ATOM 689 N N . GLU A 1 84 ? -4.130 6.788 7.675 1.00 88.50 84 GLU A N 1
ATOM 690 C CA . GLU A 1 84 ? -2.805 6.850 7.063 1.00 88.50 84 GLU A CA 1
ATOM 691 C C . GLU A 1 84 ? -2.432 5.483 6.482 1.00 88.50 84 GLU A C 1
ATOM 693 O O . GLU A 1 84 ? -2.547 4.456 7.157 1.00 88.50 84 GLU A O 1
ATOM 698 N N . VAL A 1 85 ? -1.952 5.453 5.241 1.00 89.25 85 VAL A N 1
ATOM 699 C CA . VAL A 1 85 ? -1.493 4.235 4.565 1.00 89.25 85 VAL A CA 1
ATOM 700 C C . VAL A 1 85 ? -0.011 4.386 4.242 1.00 89.25 85 VAL A C 1
ATOM 702 O O . VAL A 1 85 ? 0.388 5.348 3.593 1.00 89.25 85 VAL A O 1
ATOM 705 N N . ASP A 1 86 ? 0.782 3.423 4.698 1.00 94.44 86 ASP A N 1
ATOM 706 C CA . ASP A 1 86 ? 2.221 3.314 4.466 1.00 94.44 86 ASP A CA 1
ATOM 707 C C . ASP A 1 86 ? 2.479 1.989 3.742 1.00 94.44 86 ASP A C 1
ATOM 709 O O . ASP A 1 86 ? 2.356 0.908 4.333 1.00 94.44 86 ASP A O 1
ATOM 713 N N . VAL A 1 87 ? 2.741 2.069 2.437 1.00 97.06 87 VAL A N 1
ATOM 714 C CA . VAL A 1 87 ? 2.987 0.904 1.585 1.00 97.06 87 VAL A CA 1
ATOM 715 C C . VAL A 1 87 ? 4.474 0.814 1.288 1.00 97.06 87 VAL A C 1
ATOM 717 O O . VAL A 1 87 ? 5.096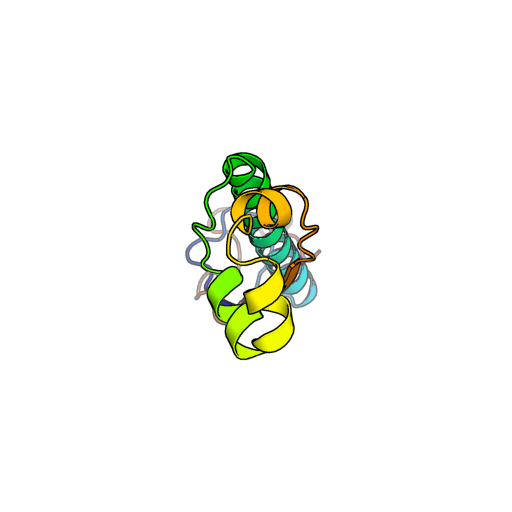 1.768 0.842 1.00 97.06 87 VAL A O 1
ATOM 720 N N . THR A 1 88 ? 5.037 -0.371 1.468 1.00 97.69 88 THR A N 1
ATOM 721 C CA . THR A 1 88 ? 6.342 -0.750 0.936 1.00 97.69 88 THR A CA 1
ATOM 722 C C . THR A 1 88 ? 6.138 -1.923 -0.011 1.00 97.69 88 THR A C 1
ATOM 724 O O . THR A 1 88 ? 5.629 -2.977 0.378 1.00 97.69 88 THR A O 1
ATOM 727 N N . ALA A 1 89 ? 6.514 -1.731 -1.272 1.00 97.44 89 ALA A N 1
ATOM 728 C CA . ALA A 1 89 ? 6.331 -2.720 -2.321 1.00 97.44 89 ALA A CA 1
ATOM 729 C C . ALA A 1 89 ? 7.669 -3.064 -2.978 1.00 97.44 89 ALA A C 1
ATOM 731 O O . ALA A 1 89 ? 8.434 -2.169 -3.342 1.00 97.44 89 ALA A O 1
ATOM 732 N N . HIS A 1 90 ? 7.932 -4.357 -3.152 1.00 97.12 90 HIS A N 1
ATOM 733 C CA . HIS A 1 90 ? 9.155 -4.854 -3.774 1.00 97.12 90 HIS A CA 1
ATOM 734 C C . HIS A 1 90 ? 8.859 -5.727 -4.984 1.00 97.12 90 HIS A C 1
ATOM 736 O O . HIS A 1 90 ? 7.961 -6.567 -4.959 1.00 97.12 90 HIS A O 1
ATOM 742 N N . ILE A 1 91 ? 9.666 -5.591 -6.031 1.00 95.44 91 ILE A N 1
ATOM 743 C CA . ILE A 1 91 ? 9.619 -6.489 -7.187 1.00 95.44 91 ILE A CA 1
ATOM 744 C C . ILE A 1 91 ? 10.725 -7.527 -7.003 1.00 95.44 91 ILE A C 1
ATOM 746 O O . ILE A 1 91 ? 11.907 -7.247 -7.190 1.00 95.44 91 ILE A O 1
ATOM 750 N N . ARG A 1 92 ? 10.340 -8.750 -6.624 1.00 91.69 92 ARG A N 1
ATOM 751 C CA . ARG A 1 92 ? 11.284 -9.855 -6.371 1.00 91.69 92 ARG A CA 1
ATOM 752 C C . ARG A 1 92 ? 11.646 -10.632 -7.629 1.00 91.69 92 ARG A C 1
ATOM 754 O O . ARG A 1 92 ? 12.650 -11.339 -7.639 1.00 91.69 92 ARG A O 1
ATOM 761 N N . ARG A 1 93 ? 10.809 -10.550 -8.666 1.00 87.25 93 ARG A N 1
ATOM 762 C CA . ARG A 1 93 ? 11.017 -11.231 -9.949 1.00 87.25 93 ARG A CA 1
ATOM 763 C C . ARG A 1 93 ? 10.608 -10.313 -11.089 1.00 87.25 93 ARG A C 1
ATOM 765 O O . ARG A 1 93 ? 9.430 -10.041 -11.269 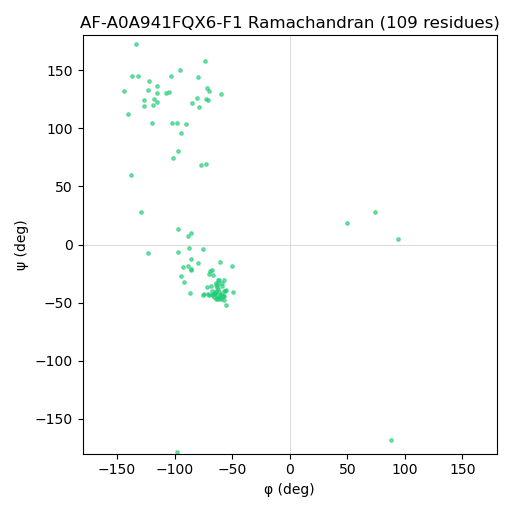1.00 87.25 93 ARG A O 1
ATOM 772 N N . GLN A 1 94 ? 11.572 -9.868 -11.877 1.00 79.50 94 GLN A N 1
ATOM 773 C CA . GLN A 1 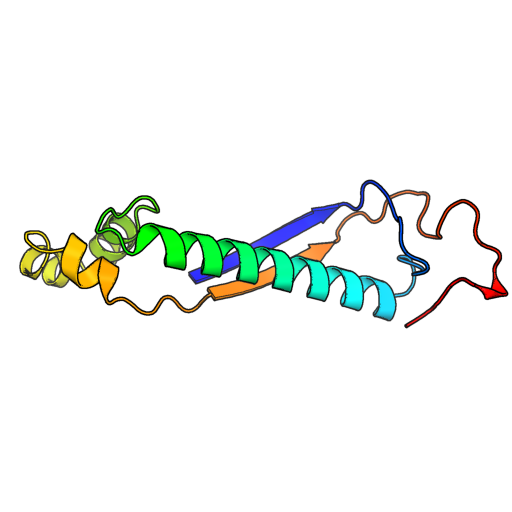94 ? 11.338 -9.070 -13.082 1.00 79.50 94 GLN A CA 1
ATOM 774 C C . GLN A 1 94 ? 11.092 -9.924 -14.343 1.00 79.50 94 GLN A C 1
ATOM 776 O O . GLN A 1 94 ? 10.793 -9.379 -15.399 1.00 79.50 94 GLN A O 1
ATOM 781 N N . GLY A 1 95 ? 11.187 -11.255 -14.220 1.00 73.56 95 GLY A N 1
ATOM 782 C CA . GLY A 1 95 ? 11.107 -12.196 -15.338 1.00 73.56 95 GLY A CA 1
ATOM 783 C C . GLY A 1 95 ? 12.467 -12.448 -15.999 1.00 73.56 95 GLY A C 1
ATOM 784 O O . GLY A 1 95 ? 13.513 -12.122 -15.441 1.00 73.56 95 GLY A O 1
ATOM 785 N N . TYR A 1 96 ? 12.453 -13.092 -17.172 1.00 68.38 96 TYR A N 1
ATOM 786 C CA . TYR A 1 96 ? 13.649 -13.285 -18.011 1.00 68.38 96 TYR A CA 1
ATOM 787 C C . TYR A 1 96 ? 13.785 -12.196 -19.084 1.00 68.38 96 TYR A C 1
ATOM 789 O O . TYR A 1 96 ? 14.889 -11.873 -19.519 1.00 68.38 96 TYR A O 1
ATOM 797 N N . ILE A 1 97 ? 12.660 -11.606 -19.497 1.00 71.25 97 ILE A N 1
ATOM 798 C CA . ILE A 1 97 ? 12.592 -10.532 -20.489 1.00 71.25 97 ILE A CA 1
ATOM 799 C C . ILE A 1 97 ? 12.525 -9.203 -19.733 1.00 71.25 97 ILE A C 1
ATOM 801 O O . ILE A 1 97 ? 11.463 -8.629 -19.507 1.00 71.25 97 ILE A O 1
ATOM 805 N N . ASN A 1 98 ? 13.692 -8.744 -19.285 1.00 72.19 98 ASN A N 1
ATOM 806 C CA . ASN A 1 98 ? 13.804 -7.562 -18.419 1.00 72.19 98 ASN A CA 1
ATOM 807 C C . ASN A 1 98 ? 13.916 -6.259 -19.215 1.00 72.19 98 ASN A C 1
ATOM 809 O O . ASN A 1 98 ? 13.666 -5.174 -18.687 1.00 72.19 98 ASN A O 1
ATOM 813 N N . LYS A 1 99 ? 14.280 -6.383 -20.494 1.00 77.31 99 LYS A N 1
ATOM 814 C CA . LYS A 1 99 ? 14.199 -5.323 -21.493 1.00 77.31 99 LYS A CA 1
ATOM 815 C C . LYS A 1 99 ? 12.883 -5.464 -22.270 1.00 77.31 99 LYS A C 1
ATOM 817 O O . LYS A 1 99 ? 12.413 -6.586 -22.438 1.00 77.31 99 LYS A O 1
ATOM 822 N N . PRO A 1 100 ? 12.306 -4.366 -22.766 1.00 75.38 100 PRO A N 1
ATOM 823 C CA . PRO A 1 100 ? 11.085 -4.407 -23.565 1.00 75.38 100 PRO A CA 1
ATOM 824 C C . PRO A 1 100 ? 11.288 -5.252 -24.827 1.00 75.38 100 PRO A C 1
ATOM 826 O O . PRO A 1 100 ? 12.247 -5.034 -25.569 1.00 75.38 100 PRO A O 1
ATOM 829 N N . ALA A 1 101 ? 10.389 -6.199 -25.094 1.00 70.81 101 ALA A N 1
ATOM 830 C CA . ALA A 1 101 ? 10.413 -6.944 -26.348 1.00 70.81 101 ALA A CA 1
ATOM 831 C C . ALA A 1 101 ? 9.948 -6.030 -27.496 1.00 70.81 101 ALA A C 1
ATOM 833 O O . ALA A 1 101 ? 8.865 -5.455 -27.424 1.00 70.81 101 ALA A O 1
ATOM 834 N N . GLY A 1 102 ? 10.762 -5.893 -28.546 1.00 73.62 102 GLY A N 1
ATOM 835 C CA . GLY A 1 102 ? 10.412 -5.120 -29.746 1.00 73.62 102 GLY A CA 1
ATOM 836 C C . GLY A 1 102 ? 10.878 -3.659 -29.776 1.00 73.62 102 GLY A C 1
ATOM 837 O O . GLY A 1 102 ? 10.564 -2.970 -30.740 1.00 73.62 102 GLY A O 1
ATOM 838 N N . LEU A 1 103 ? 11.642 -3.189 -28.781 1.00 78.94 103 LEU A N 1
ATOM 839 C CA . LEU A 1 103 ? 12.305 -1.877 -28.825 1.00 78.94 103 LEU A CA 1
ATOM 840 C C . LEU A 1 103 ? 13.799 -2.018 -29.137 1.00 78.94 103 LEU A C 1
ATOM 842 O O . LEU A 1 103 ? 14.451 -2.965 -28.689 1.00 78.94 103 LEU A O 1
ATOM 846 N N . SER A 1 104 ? 14.352 -1.060 -29.883 1.00 80.50 104 SER A N 1
ATOM 847 C CA . SER A 1 104 ? 15.795 -0.989 -30.133 1.00 80.50 104 SER A CA 1
ATOM 848 C C . SER A 1 104 ? 16.554 -0.516 -28.889 1.00 80.50 104 SER A C 1
ATOM 850 O O . SER A 1 104 ? 16.005 0.170 -28.027 1.00 80.50 104 SER A O 1
ATOM 852 N N . GLU A 1 105 ? 17.854 -0.817 -28.799 1.00 78.06 105 GLU A N 1
ATOM 853 C CA . GLU A 1 105 ? 18.677 -0.419 -27.643 1.00 78.06 105 GLU A CA 1
ATOM 854 C C . GLU A 1 105 ? 18.685 1.094 -27.387 1.00 78.06 105 GLU A C 1
ATOM 856 O O . GLU A 1 105 ? 18.769 1.519 -26.240 1.00 78.06 105 GLU A O 1
ATOM 861 N N . LYS A 1 106 ? 18.541 1.911 -28.438 1.00 79.44 106 LYS A N 1
ATOM 862 C CA . LYS A 1 106 ? 18.491 3.379 -28.337 1.00 79.44 106 LYS A CA 1
ATOM 863 C C . LYS A 1 106 ? 17.209 3.890 -27.673 1.00 79.44 106 LYS A C 1
ATOM 865 O O . LYS A 1 106 ? 17.183 5.013 -27.175 1.00 79.44 106 LYS A O 1
ATOM 870 N N . GLU A 1 107 ? 16.142 3.097 -27.698 1.00 78.31 107 GLU A N 1
ATOM 871 C CA . GLU A 1 107 ? 14.830 3.456 -27.151 1.00 78.31 107 GLU A CA 1
ATOM 872 C C . GLU A 1 107 ? 14.655 2.998 -25.699 1.00 78.31 107 GLU A C 1
ATOM 874 O O . GLU A 1 107 ? 13.793 3.527 -24.986 1.00 78.31 107 GLU A O 1
ATOM 879 N N . VAL A 1 108 ? 15.478 2.040 -25.256 1.00 83.31 108 VAL A N 1
ATOM 880 C CA . VAL A 1 108 ? 15.496 1.529 -23.883 1.00 83.31 108 VAL A CA 1
ATOM 881 C C . VAL A 1 108 ? 16.097 2.575 -22.947 1.00 83.31 108 VAL A C 1
ATOM 883 O O . VAL A 1 108 ? 17.121 3.190 -23.237 1.00 83.31 108 VAL A O 1
ATOM 886 N N . LYS A 1 109 ? 15.447 2.784 -21.801 1.00 80.69 109 LYS A N 1
ATOM 887 C CA . LYS A 1 109 ? 15.823 3.805 -20.822 1.00 80.69 109 LYS A CA 1
ATOM 888 C C . LYS A 1 109 ? 16.270 3.177 -19.508 1.00 80.69 109 LYS A C 1
ATOM 890 O O . LYS A 1 109 ? 15.542 2.389 -18.908 1.00 80.69 109 LYS A O 1
ATOM 895 N N . ASP A 1 110 ? 17.422 3.638 -19.036 1.00 76.50 110 ASP A N 1
ATOM 896 C CA . ASP A 1 110 ? 17.946 3.418 -17.689 1.00 76.50 110 ASP A CA 1
ATOM 897 C C . ASP A 1 110 ? 17.694 4.685 -16.858 1.00 76.50 110 ASP A C 1
ATOM 899 O O . ASP A 1 110 ? 18.577 5.523 -16.661 1.00 76.50 110 ASP A O 1
ATOM 903 N N . LYS A 1 111 ? 16.436 4.882 -16.463 1.00 60.59 111 LYS A N 1
ATOM 904 C CA . LYS A 1 111 ? 16.013 6.012 -15.621 1.00 60.59 111 LYS A CA 1
ATOM 905 C C . LYS A 1 111 ? 16.202 5.703 -14.146 1.00 60.59 111 LYS A C 1
ATOM 907 O O . LYS A 1 111 ? 15.877 4.555 -13.768 1.00 60.59 111 LYS A O 1
#

Foldseek 3Di:
DEAEEEAAAPADPDLEQCVQPQSVVVVQVVVQVVVVVVVVVVLVVLLPQDPPVCVLVVCCVVPVVVSVVCVVPVSVVSSVDDDDYHYGYHYPYHDPCRGHPPDDPVSRDND

Secondary structure (DSSP, 8-state):
-EEEEEEE-S---SSB-TTSHHHHHHHHHHHHHHHHHHHHHHHHHHTTT--TT-HHHHHHHH-HHHHHHHGGGHHHHHHH-----EEEEEEEE--S--SPTT--TTT-B--

Radius of gyration: 20.08 Å; Cα contacts (8 Å, |Δi|>4): 125; chains: 1; bounding box: 42×24×57 Å

Nearest PDB structures (foldseek):
  3n54-assembly1_B  TM=9.477E-01  e=1.498E-02  Bacillus subtilis subsp. subtilis str. 168

InterPro domains:
  IPR008844 Spore germination GerAC-like [PTHR35789] (2-98)
  IPR038501 Spore germination GerAC, C-terminal domain superfamily [G3DSA:3.30.300.210] (1-99)
  IPR046953 Spore germination GerAC-like, C-terminal [PF05504] (2-95)

Solvent-accessible surface area (backbone atoms only — not comparable to full-atom values): 6479 Å² total; per-residue (Å²): 86,81,44,79,49,78,43,65,47,88,75,60,90,55,49,46,27,51,81,37,70,56,25,35,51,50,51,25,52,51,54,25,51,49,53,52,50,53,50,54,50,52,55,65,67,44,48,71,51,52,73,82,85,45,59,66,60,59,44,33,75,76,35,49,78,62,37,73,75,39,62,95,51,40,38,61,52,60,47,70,56,85,79,60,77,47,64,46,45,41,71,79,36,57,64,90,62,31,52,33,84,92,62,57,80,90,64,51,38,84,81

Organism: NCBI:txid450367

Sequence (111 aa):
MKINTDGAVIQNGTNLNLSNPKSLKAAERAYQKDIENQLRWLFCIFHNKADILGLGKDFYRKYPKQFNKVDKHWDEIFAEMEVEVDVTAHIRRQGYINKPAGLSEKEVKDK